Protein AF-A0A539ED75-F1 (afdb_monomer)

Foldseek 3Di:
DDDDPDCQVVCVVVVHDDPDRDDDDVPPLHPVDPQSVVLCVVLVHPVSCVPDPVNVVSSVPDDD

Structure (mmCIF, N/CA/C/O backbone):
data_AF-A0A539ED75-F1
#
_entry.id   AF-A0A539ED75-F1
#
loop_
_atom_site.group_PDB
_atom_site.id
_atom_site.type_symbol
_atom_site.label_atom_id
_atom_site.label_alt_id
_atom_site.label_comp_id
_atom_site.label_asym_id
_atom_site.label_entity_id
_atom_site.label_seq_id
_atom_site.pdbx_PDB_ins_code
_atom_site.Cartn_x
_atom_site.Cartn_y
_atom_site.Cartn_z
_atom_site.occupancy
_atom_site.B_iso_or_equiv
_atom_site.auth_seq_id
_atom_site.auth_comp_id
_atom_site.auth_asym_id
_atom_site.auth_atom_id
_atom_site.pdbx_PDB_model_num
ATOM 1 N N . MET A 1 1 ? -0.800 21.330 5.094 1.00 53.78 1 MET A N 1
ATOM 2 C CA . MET A 1 1 ? -0.757 19.854 5.156 1.00 53.78 1 MET A CA 1
ATOM 3 C C . MET A 1 1 ? -2.126 19.347 4.767 1.00 53.78 1 MET A C 1
ATOM 5 O O . MET A 1 1 ? -3.103 19.866 5.288 1.00 53.78 1 MET A O 1
ATOM 9 N N . THR A 1 2 ? -2.205 18.436 3.805 1.00 75.56 2 THR A N 1
ATOM 10 C CA . THR A 1 2 ? -3.469 17.820 3.391 1.00 75.56 2 THR A CA 1
ATOM 11 C C . THR A 1 2 ? -4.020 16.981 4.537 1.00 75.56 2 THR A C 1
ATOM 13 O O . THR A 1 2 ? -3.284 16.220 5.162 1.00 75.56 2 THR A O 1
ATOM 16 N N . GLU A 1 3 ? -5.302 17.147 4.829 1.00 90.62 3 GLU A N 1
ATOM 17 C CA . GLU A 1 3 ? -5.983 16.409 5.888 1.00 90.62 3 GLU A CA 1
ATOM 18 C C . GLU A 1 3 ? -6.173 14.935 5.486 1.00 90.62 3 GLU A C 1
ATOM 20 O O . GLU A 1 3 ? -6.554 14.629 4.351 1.00 90.62 3 GLU A O 1
ATOM 25 N N . LEU A 1 4 ? -5.878 14.009 6.406 1.00 93.12 4 LEU A N 1
ATOM 26 C CA . LEU A 1 4 ? -6.055 12.573 6.186 1.00 93.12 4 LEU A CA 1
ATOM 27 C C . LEU A 1 4 ? -7.545 12.219 6.228 1.00 93.12 4 LEU A C 1
ATOM 29 O O . LEU A 1 4 ? -8.189 12.346 7.261 1.00 93.12 4 LEU A O 1
ATOM 33 N N . LYS A 1 5 ? -8.081 11.707 5.115 1.00 94.75 5 LYS A N 1
ATOM 34 C CA . LYS A 1 5 ? -9.488 11.269 5.029 1.00 94.75 5 LYS A CA 1
ATOM 35 C C . LYS A 1 5 ? -9.761 9.919 5.705 1.00 94.75 5 LYS A C 1
ATOM 37 O O . LYS A 1 5 ? -10.902 9.634 6.048 1.00 94.75 5 LYS A O 1
ATOM 42 N N . ASN A 1 6 ? -8.745 9.064 5.835 1.00 95.44 6 ASN A N 1
ATOM 43 C CA . ASN A 1 6 ? -8.840 7.744 6.461 1.00 95.44 6 ASN A CA 1
ATOM 44 C C . ASN A 1 6 ? -7.599 7.506 7.328 1.00 95.44 6 ASN A C 1
ATOM 46 O O . ASN A 1 6 ? -6.493 7.371 6.809 1.00 95.44 6 ASN A O 1
ATOM 50 N N . ASP A 1 7 ? -7.800 7.446 8.641 1.00 96.38 7 ASP A N 1
ATOM 51 C CA . ASP A 1 7 ? -6.759 7.285 9.656 1.00 96.38 7 ASP A CA 1
ATOM 52 C C . ASP A 1 7 ? -6.892 5.970 10.449 1.00 96.38 7 ASP A C 1
ATOM 54 O O . ASP A 1 7 ? -6.137 5.748 11.400 1.00 96.38 7 ASP A O 1
ATOM 58 N N . ARG A 1 8 ? -7.799 5.060 10.047 1.00 97.69 8 ARG A N 1
ATOM 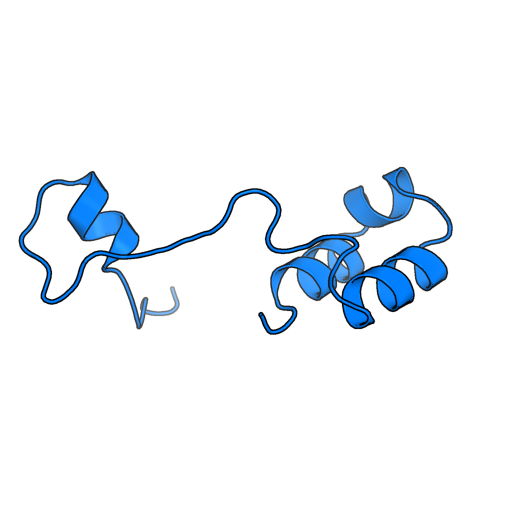59 C CA . ARG A 1 8 ? -8.097 3.809 10.777 1.00 97.69 8 ARG A CA 1
ATOM 60 C C . ARG A 1 8 ? -6.846 2.992 11.075 1.00 97.69 8 ARG A C 1
ATOM 62 O O . ARG A 1 8 ? -6.704 2.464 12.173 1.00 97.69 8 ARG A O 1
ATOM 69 N N . PHE A 1 9 ? -5.932 2.908 10.108 1.00 97.81 9 PHE A N 1
ATOM 70 C CA . PHE A 1 9 ? -4.660 2.204 10.270 1.00 97.81 9 PHE A CA 1
ATOM 71 C C . PHE A 1 9 ? -3.824 2.778 11.422 1.00 97.81 9 PHE A C 1
ATOM 73 O O . PHE A 1 9 ? -3.377 2.031 12.290 1.00 97.81 9 PHE A O 1
ATOM 80 N N . LEU A 1 10 ? -3.670 4.104 11.476 1.00 97.62 10 LEU A N 1
ATOM 81 C CA . LEU A 1 10 ? -2.897 4.778 12.520 1.00 97.62 10 LEU A CA 1
ATOM 82 C C . LEU A 1 10 ? -3.576 4.641 13.886 1.00 97.62 10 LEU A C 1
ATOM 84 O O . LEU A 1 10 ? -2.923 4.279 14.863 1.00 97.62 10 LEU A O 1
ATOM 88 N N . ARG A 1 11 ? -4.897 4.850 13.944 1.00 98.06 11 ARG A N 1
ATOM 89 C CA . ARG A 1 11 ? -5.694 4.701 15.171 1.00 98.06 11 ARG A CA 1
ATOM 90 C C . ARG A 1 11 ? -5.595 3.294 15.752 1.00 98.06 11 ARG A C 1
ATOM 92 O O . ARG A 1 11 ? -5.351 3.146 16.949 1.00 98.06 11 ARG A O 1
ATOM 99 N N . ALA A 1 12 ? -5.717 2.268 14.909 1.00 98.12 12 ALA A N 1
ATOM 100 C CA . ALA A 1 12 ? -5.588 0.876 15.327 1.00 98.12 12 ALA A CA 1
ATOM 101 C C . ALA A 1 12 ? -4.193 0.575 15.904 1.00 98.12 12 ALA A C 1
ATOM 103 O O . ALA A 1 12 ? -4.093 -0.041 16.965 1.00 98.12 12 ALA A O 1
ATOM 104 N N . LEU A 1 13 ? -3.117 1.063 15.269 1.00 98.19 13 LEU A N 1
ATOM 105 C CA . LEU A 1 13 ? -1.747 0.923 15.788 1.00 98.19 13 LEU A CA 1
ATOM 106 C C . LEU A 1 13 ? -1.547 1.634 17.134 1.00 98.19 13 LEU A C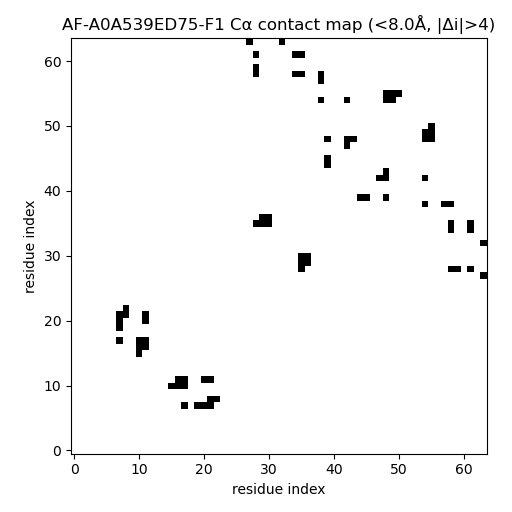 1
ATOM 108 O O . LEU A 1 13 ? -0.846 1.124 18.006 1.00 98.19 13 LEU A O 1
ATOM 112 N N . MET A 1 14 ? -2.199 2.781 17.326 1.00 98.38 14 MET A N 1
ATOM 113 C CA . MET A 1 14 ? -2.200 3.534 18.585 1.00 98.38 14 MET A CA 1
ATOM 114 C C . MET A 1 14 ? -3.187 2.987 19.629 1.00 98.38 14 MET A C 1
ATOM 116 O O . MET A 1 14 ? -3.350 3.594 20.685 1.00 98.38 14 MET A O 1
ATOM 120 N N . ARG A 1 15 ? -3.840 1.844 19.364 1.00 98.00 15 ARG A N 1
ATOM 121 C CA . ARG A 1 15 ? -4.846 1.213 20.242 1.00 98.00 15 ARG A CA 1
ATOM 122 C C . ARG A 1 15 ? -6.057 2.102 20.546 1.00 98.00 15 ARG A C 1
ATOM 124 O O . ARG A 1 15 ? -6.691 1.961 21.590 1.00 98.00 15 ARG A O 1
ATOM 131 N N . GLN A 1 16 ? -6.389 3.014 19.642 1.00 98.44 16 GLN A N 1
ATOM 132 C CA . GLN A 1 16 ? -7.600 3.822 19.733 1.00 98.44 16 GLN A CA 1
ATOM 133 C C . GLN A 1 16 ? -8.801 3.046 19.163 1.00 98.44 16 GLN A C 1
ATOM 135 O O . GLN A 1 16 ? -8.613 2.208 18.276 1.00 98.44 16 GLN A O 1
ATOM 140 N N . PRO A 1 17 ? -10.040 3.322 19.617 1.00 98.00 17 PRO A N 1
ATOM 141 C CA . PRO A 1 17 ? -11.235 2.715 19.035 1.00 98.00 17 PRO A CA 1
ATOM 142 C C . PRO A 1 17 ? -11.320 2.999 17.533 1.00 98.00 17 PRO A C 1
ATOM 144 O O . PRO A 1 17 ? -11.043 4.120 17.108 1.00 98.00 17 PRO A O 1
ATOM 147 N N . VAL A 1 18 ? -11.730 2.012 16.741 1.00 98.12 18 VAL A N 1
ATOM 148 C CA . VAL A 1 18 ? -12.003 2.136 15.301 1.00 98.12 18 VAL A CA 1
ATOM 149 C C . VAL A 1 18 ? -13.332 1.452 14.989 1.00 98.12 18 VAL A C 1
ATOM 151 O O . VAL A 1 18 ? -13.735 0.530 15.691 1.00 98.12 18 VAL A O 1
ATOM 154 N N . ASP A 1 19 ? -14.024 1.917 13.956 1.00 97.56 19 ASP A N 1
ATOM 155 C CA . ASP A 1 19 ? -15.305 1.370 13.493 1.00 97.56 19 ASP A CA 1
ATOM 156 C C . ASP A 1 19 ? -15.150 0.025 12.765 1.00 97.56 19 ASP A C 1
ATOM 158 O O . ASP A 1 19 ? -16.051 -0.809 12.813 1.00 97.56 19 ASP A O 1
ATOM 162 N N . GLN A 1 20 ? -14.007 -0.198 12.107 1.00 97.69 20 GLN A N 1
ATOM 163 C CA . GLN A 1 20 ? -13.657 -1.449 11.427 1.00 97.69 20 GLN A CA 1
ATOM 164 C C . GLN A 1 20 ? -12.150 -1.727 11.517 1.00 97.69 20 GLN A C 1
ATOM 166 O O . GLN A 1 20 ? -11.336 -0.801 11.574 1.00 97.69 20 GLN A O 1
ATOM 171 N N . THR A 1 21 ? -11.763 -3.007 11.493 1.00 97.69 21 THR A N 1
ATOM 172 C CA . THR A 1 21 ? -10.351 -3.414 11.451 1.00 97.69 21 THR A CA 1
ATOM 173 C C . THR A 1 21 ? -9.722 -3.002 10.111 1.00 97.69 21 THR A C 1
ATOM 175 O O . THR A 1 21 ? -10.192 -3.451 9.065 1.00 97.69 21 THR A O 1
ATOM 178 N N . PRO A 1 22 ? -8.665 -2.167 10.098 1.00 97.81 22 PRO A N 1
ATOM 179 C CA . PRO A 1 22 ? -7.989 -1.785 8.863 1.00 97.81 22 PRO A CA 1
ATOM 180 C C . PRO A 1 22 ? -7.219 -2.972 8.270 1.00 97.81 22 PRO A C 1
ATOM 182 O O . PRO A 1 22 ? -6.665 -3.789 9.006 1.00 97.81 22 PRO A O 1
ATOM 185 N N . VAL A 1 23 ? -7.133 -3.034 6.940 1.00 96.88 23 VAL A N 1
ATOM 186 C CA . VAL A 1 23 ? -6.415 -4.090 6.214 1.00 96.88 23 VAL A CA 1
ATOM 187 C C . VAL A 1 23 ? -5.423 -3.495 5.218 1.00 96.88 23 VAL A C 1
ATOM 189 O O . VAL A 1 23 ? -5.687 -2.471 4.591 1.00 96.88 23 VAL A O 1
ATOM 192 N N . TRP A 1 24 ? -4.276 -4.154 5.083 1.00 96.12 24 TRP A N 1
ATOM 193 C CA . TRP A 1 24 ? -3.285 -3.939 4.033 1.00 96.12 24 TRP A CA 1
ATOM 194 C C . TRP A 1 24 ? -2.601 -5.277 3.739 1.00 96.12 24 TRP A C 1
ATOM 196 O O . TRP A 1 24 ? -2.590 -6.169 4.592 1.00 96.12 24 TRP A O 1
ATOM 206 N N . ILE A 1 25 ? -2.048 -5.439 2.536 1.00 95.69 25 ILE A N 1
ATOM 207 C CA . ILE A 1 25 ? -1.442 -6.706 2.112 1.00 95.69 25 ILE A CA 1
ATOM 208 C C . ILE A 1 25 ? 0.039 -6.479 1.810 1.00 95.69 25 ILE A C 1
ATOM 210 O O . ILE A 1 25 ? 0.420 -5.600 1.033 1.00 95.69 25 ILE A O 1
ATOM 214 N N . MET A 1 26 ? 0.909 -7.295 2.405 1.00 96.56 26 MET A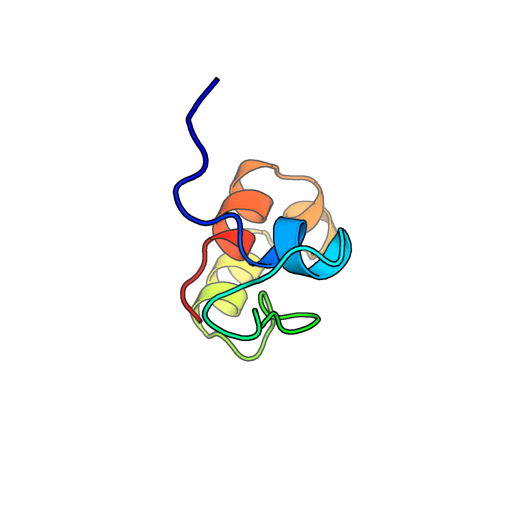 N 1
ATOM 215 C CA . MET A 1 26 ? 2.327 -7.276 2.052 1.00 96.56 26 MET A CA 1
ATOM 216 C C . MET A 1 26 ? 2.499 -7.600 0.567 1.00 96.56 26 MET A C 1
ATOM 218 O O . MET A 1 26 ? 2.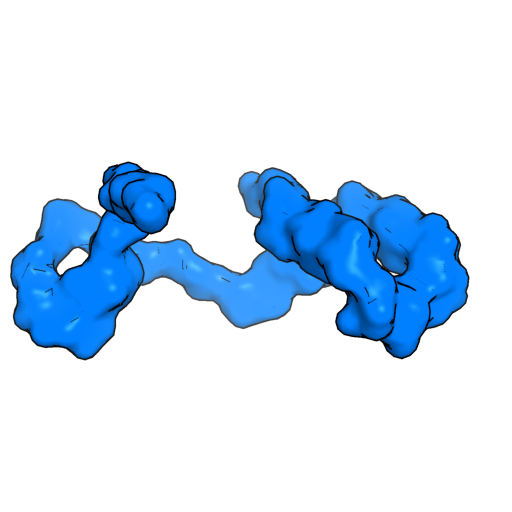018 -8.625 0.091 1.00 96.56 26 MET A O 1
ATOM 222 N N . ARG A 1 27 ? 3.250 -6.750 -0.146 1.00 93.81 27 ARG A N 1
ATOM 223 C CA . ARG A 1 27 ? 3.475 -6.852 -1.600 1.00 93.81 27 ARG A CA 1
ATOM 224 C C . ARG A 1 27 ? 2.204 -6.667 -2.448 1.00 93.81 27 ARG A C 1
ATOM 226 O O . ARG A 1 27 ? 2.125 -7.247 -3.528 1.00 93.81 27 ARG A O 1
ATOM 233 N N . GLN A 1 28 ? 1.268 -5.828 -1.995 1.00 94.94 28 GLN A N 1
ATOM 234 C CA . GLN A 1 28 ? 0.077 -5.432 -2.762 1.00 94.94 28 GLN A CA 1
ATOM 235 C C . GLN A 1 28 ? 0.422 -4.825 -4.143 1.00 94.94 28 GLN A C 1
ATOM 237 O O . GLN A 1 28 ? -0.198 -5.144 -5.146 1.00 94.94 28 GLN A O 1
ATOM 242 N N . ALA A 1 29 ? 1.497 -4.036 -4.241 1.00 94.06 29 ALA A N 1
ATOM 243 C CA . ALA A 1 29 ? 2.052 -3.601 -5.523 1.00 94.06 29 ALA A CA 1
ATOM 244 C C . ALA A 1 29 ? 2.976 -4.697 -6.076 1.00 94.06 29 ALA A C 1
ATOM 246 O O . ALA A 1 29 ? 4.173 -4.746 -5.768 1.00 94.06 29 ALA A O 1
ATOM 247 N N . GLY A 1 30 ? 2.411 -5.641 -6.831 1.00 92.12 30 GLY A N 1
ATOM 248 C CA . GLY A 1 30 ? 3.122 -6.857 -7.205 1.00 92.12 30 GLY A CA 1
ATOM 249 C C . GLY A 1 30 ? 2.751 -7.433 -8.563 1.00 92.12 30 GLY A C 1
ATOM 250 O O . GLY A 1 30 ? 1.776 -7.067 -9.203 1.00 92.12 30 GLY A O 1
ATOM 251 N N . ARG A 1 31 ? 3.538 -8.428 -8.984 1.00 93.75 31 ARG A N 1
ATOM 252 C CA . ARG A 1 31 ? 3.429 -9.109 -10.290 1.00 93.75 31 ARG A CA 1
ATOM 253 C C . ARG A 1 31 ? 2.095 -9.822 -10.539 1.00 93.75 31 ARG A C 1
ATOM 255 O O . ARG A 1 31 ? 1.939 -10.373 -11.620 1.00 93.75 31 ARG A O 1
ATOM 262 N N . TYR A 1 32 ? 1.191 -9.895 -9.570 1.00 92.12 32 TYR A N 1
ATOM 263 C CA . TYR A 1 32 ? -0.138 -10.453 -9.803 1.00 92.12 32 TYR A CA 1
ATOM 264 C C . TYR A 1 32 ? -1.055 -9.448 -10.520 1.00 92.12 32 TYR A C 1
ATOM 266 O O . TYR A 1 32 ? -1.946 -9.880 -11.243 1.00 92.12 32 TYR A O 1
ATOM 274 N N . LEU A 1 33 ? -0.773 -8.144 -10.409 1.00 93.25 33 LEU A N 1
ATOM 275 C CA . LEU A 1 33 ? -1.473 -7.085 -11.131 1.00 93.25 33 LEU A CA 1
ATOM 276 C C . LEU A 1 33 ? -0.906 -6.930 -12.558 1.00 93.25 33 LEU A C 1
ATOM 278 O O . LEU A 1 33 ? 0.318 -6.797 -12.720 1.00 93.25 33 LEU A O 1
ATOM 282 N N . PRO A 1 34 ? -1.739 -6.965 -13.616 1.00 93.81 34 PRO A N 1
ATOM 283 C CA . PRO A 1 34 ? -1.282 -6.732 -14.988 1.00 93.81 34 PRO A CA 1
ATOM 284 C C . PRO A 1 34 ? -0.690 -5.325 -15.190 1.00 93.81 34 PRO A C 1
ATOM 286 O O . PRO A 1 34 ? 0.325 -5.185 -15.875 1.00 93.81 34 PRO A O 1
ATOM 289 N N . GLU A 1 35 ? -1.246 -4.305 -14.542 1.00 93.25 35 GLU A N 1
ATOM 290 C CA . GLU A 1 35 ? -0.761 -2.923 -14.541 1.00 93.25 35 GLU A CA 1
ATOM 291 C C . GLU A 1 35 ? 0.648 -2.808 -13.947 1.00 93.25 35 GLU A C 1
ATOM 293 O O . GLU A 1 35 ? 1.517 -2.167 -14.539 1.00 93.25 35 GLU A O 1
ATOM 298 N N . TYR A 1 36 ? 0.945 -3.527 -12.860 1.00 93.62 36 TYR A N 1
ATOM 299 C CA . TYR A 1 36 ? 2.291 -3.575 -12.288 1.00 93.62 36 TYR A CA 1
ATOM 300 C C . TYR A 1 36 ? 3.301 -4.149 -13.285 1.00 93.62 36 TYR A C 1
ATOM 302 O O . TYR A 1 36 ? 4.414 -3.633 -13.435 1.00 93.62 36 TYR A O 1
ATOM 310 N N . LYS A 1 37 ? 2.931 -5.230 -13.990 1.00 92.94 37 LYS A N 1
ATOM 311 C CA . LYS A 1 37 ? 3.799 -5.826 -15.019 1.00 92.94 37 LYS A CA 1
ATOM 312 C C . LYS A 1 37 ? 4.074 -4.836 -16.148 1.00 92.94 37 LYS A C 1
ATOM 314 O O . LYS A 1 37 ? 5.214 -4.768 -16.604 1.00 92.94 37 LYS A O 1
ATOM 319 N N . ALA A 1 38 ? 3.069 -4.066 -16.566 1.00 93.69 38 ALA A N 1
ATOM 320 C CA . ALA A 1 38 ? 3.214 -3.056 -17.607 1.00 93.69 38 ALA A CA 1
ATOM 321 C C . ALA A 1 38 ? 4.173 -1.930 -17.183 1.00 93.69 38 ALA A C 1
ATOM 323 O O . ALA A 1 38 ? 5.115 -1.628 -17.915 1.00 93.69 38 ALA A O 1
ATOM 324 N N . THR A 1 39 ? 4.007 -1.361 -15.985 1.00 91.56 39 THR A N 1
ATOM 325 C CA . THR A 1 39 ? 4.911 -0.318 -15.463 1.00 91.56 39 THR A CA 1
ATOM 326 C C . THR A 1 39 ? 6.333 -0.849 -15.284 1.00 91.56 39 THR A C 1
ATOM 328 O O . THR A 1 39 ? 7.303 -0.197 -15.667 1.0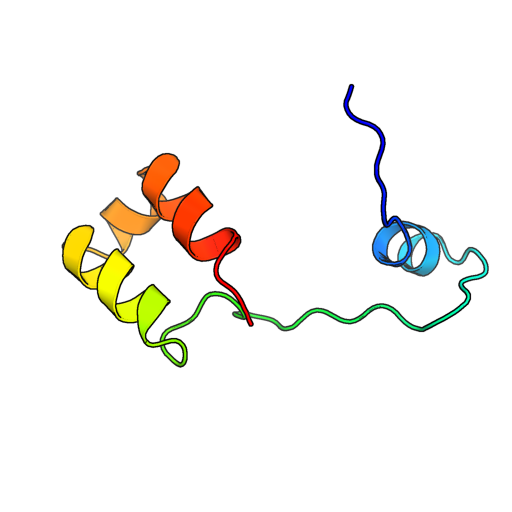0 91.56 39 THR A O 1
ATOM 331 N N . ARG A 1 40 ? 6.485 -2.089 -14.802 1.00 91.19 40 ARG A N 1
ATOM 332 C CA . ARG A 1 40 ? 7.796 -2.743 -14.695 1.00 91.19 40 ARG A CA 1
ATOM 333 C C . ARG A 1 40 ? 8.461 -2.968 -16.057 1.00 91.19 40 ARG A C 1
ATOM 335 O O . ARG A 1 40 ? 9.676 -2.820 -16.154 1.00 91.19 40 ARG A O 1
ATOM 342 N N . ALA A 1 41 ? 7.697 -3.323 -17.091 1.00 92.56 41 ALA A N 1
ATOM 343 C CA . ALA A 1 41 ? 8.221 -3.464 -18.449 1.00 92.56 41 ALA A CA 1
ATOM 344 C C . ALA A 1 41 ? 8.706 -2.115 -19.004 1.00 92.56 41 ALA A C 1
ATOM 346 O O . ALA A 1 41 ? 9.781 -2.060 -19.595 1.00 92.56 41 ALA A O 1
ATOM 347 N N . LYS A 1 42 ? 7.974 -1.023 -18.734 1.00 91.00 42 LYS A N 1
ATOM 348 C CA . LYS A 1 42 ? 8.394 0.347 -19.081 1.00 91.00 42 LYS A CA 1
ATOM 349 C C . LYS A 1 42 ? 9.674 0.772 -18.352 1.00 91.00 42 LYS A C 1
ATOM 351 O O . LYS A 1 42 ? 10.528 1.409 -18.955 1.00 91.00 42 LYS A O 1
ATOM 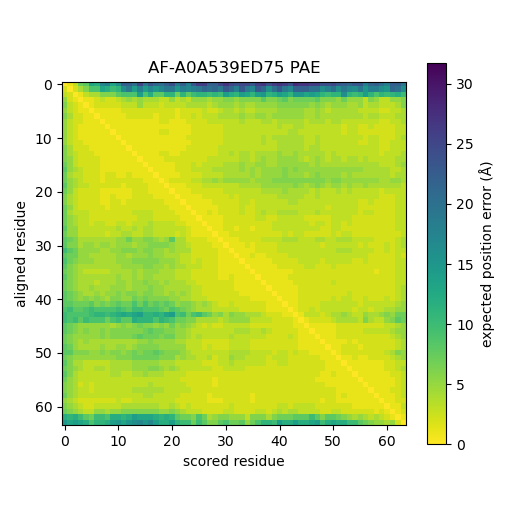356 N N . ALA A 1 43 ? 9.831 0.393 -17.081 1.00 90.38 43 ALA A N 1
ATOM 357 C CA . ALA A 1 43 ? 11.025 0.702 -16.288 1.00 90.38 43 ALA A CA 1
ATOM 358 C C . ALA A 1 43 ? 12.302 -0.003 -16.797 1.00 90.38 43 ALA A C 1
ATOM 360 O O . ALA A 1 43 ? 13.420 0.415 -16.484 1.00 90.38 43 ALA A O 1
ATOM 361 N N . GLY A 1 44 ? 12.152 -1.105 -17.540 1.00 89.81 44 GLY A N 1
ATOM 362 C CA . GLY A 1 44 ? 13.239 -1.913 -18.105 1.00 89.81 44 GLY A CA 1
ATOM 363 C C . GLY A 1 44 ? 13.999 -2.771 -17.085 1.00 89.81 44 GLY A C 1
ATOM 364 O O . GLY A 1 44 ? 14.351 -3.911 -17.378 1.00 89.81 44 GLY A O 1
ATOM 365 N N . SER A 1 45 ? 14.213 -2.279 -15.862 1.00 91.38 45 SER A N 1
ATOM 366 C CA . SER A 1 45 ? 14.843 -3.027 -14.771 1.00 91.38 45 SER A CA 1
ATOM 367 C C . SER A 1 45 ? 14.124 -2.799 -13.439 1.00 91.38 45 SER A C 1
ATOM 369 O O . SER A 1 45 ? 13.436 -1.800 -13.238 1.00 91.38 45 SER A O 1
ATOM 371 N N . PHE A 1 46 ? 14.282 -3.740 -12.501 1.00 90.56 46 PHE A N 1
ATOM 372 C CA . PHE A 1 46 ? 13.713 -3.592 -11.157 1.00 90.56 46 PHE A CA 1
ATOM 373 C C 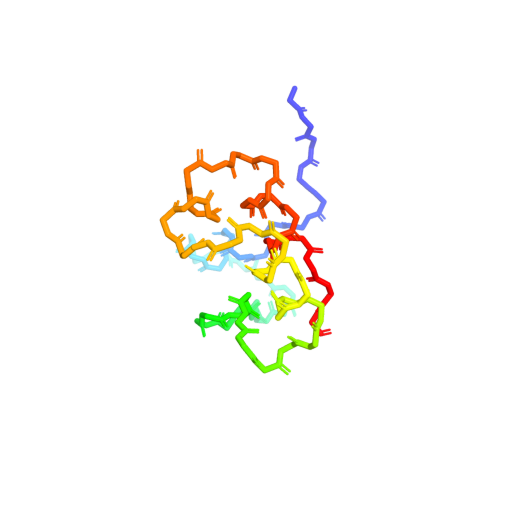. PHE A 1 46 ? 14.351 -2.427 -10.393 1.00 90.56 46 PHE A C 1
ATOM 375 O O . PHE A 1 46 ? 13.645 -1.685 -9.722 1.00 90.56 46 PHE A O 1
ATOM 382 N N . MET A 1 47 ? 15.665 -2.236 -10.535 1.00 93.81 47 MET A N 1
ATOM 383 C CA . MET A 1 47 ? 16.352 -1.122 -9.884 1.00 93.81 47 MET A CA 1
ATOM 384 C C . MET A 1 47 ? 15.841 0.219 -10.404 1.00 93.81 47 MET A C 1
ATOM 386 O O . MET A 1 47 ? 15.505 1.067 -9.591 1.00 93.81 47 MET A O 1
ATOM 390 N N . ASN A 1 48 ? 15.667 0.367 -11.721 1.00 92.00 48 ASN A N 1
ATOM 391 C CA . ASN A 1 48 ? 15.113 1.589 -12.311 1.00 92.00 48 ASN A CA 1
ATOM 392 C C . ASN A 1 48 ? 13.698 1.882 -11.803 1.00 92.00 48 ASN A C 1
ATOM 394 O O . ASN A 1 48 ? 13.373 3.033 -11.528 1.00 92.00 48 ASN A O 1
ATOM 398 N N . LEU A 1 49 ? 12.869 0.842 -11.646 1.00 93.00 49 LEU A N 1
ATOM 399 C CA . LEU A 1 49 ? 11.530 0.978 -11.069 1.00 93.00 49 LEU A CA 1
ATOM 400 C C . LEU A 1 49 ? 11.587 1.517 -9.630 1.00 93.00 49 LEU A C 1
ATOM 402 O O . LEU A 1 49 ? 10.759 2.336 -9.254 1.00 93.00 49 LEU A O 1
ATOM 406 N N . CYS A 1 50 ? 12.556 1.064 -8.831 1.00 93.44 50 CYS A N 1
ATOM 407 C CA . CYS A 1 50 ? 12.728 1.503 -7.447 1.00 93.44 50 CYS A CA 1
ATOM 408 C C . CYS A 1 50 ? 13.376 2.888 -7.321 1.00 93.44 50 CYS A C 1
ATOM 410 O O . CYS A 1 50 ? 13.103 3.589 -6.351 1.00 93.44 50 CYS A O 1
ATOM 412 N N . THR A 1 51 ? 14.249 3.273 -8.257 1.00 94.50 51 THR A N 1
ATOM 413 C CA . THR A 1 51 ? 14.991 4.543 -8.201 1.00 94.50 51 THR A CA 1
ATOM 414 C C . THR A 1 51 ? 14.312 5.686 -8.948 1.00 94.50 51 THR A C 1
ATOM 416 O O . THR A 1 51 ? 14.746 6.821 -8.791 1.00 94.50 51 THR A O 1
ATOM 419 N N . SER A 1 52 ? 13.276 5.422 -9.753 1.00 95.44 52 SER A N 1
ATOM 420 C CA . SER A 1 52 ? 12.428 6.459 -10.357 1.00 95.44 52 SER A CA 1
ATOM 421 C C . SER A 1 52 ? 11.241 6.761 -9.436 1.00 95.44 52 SER A C 1
ATOM 423 O O . SER A 1 52 ? 10.366 5.903 -9.284 1.00 95.44 52 SER A O 1
ATOM 425 N N . PRO A 1 53 ? 11.169 7.964 -8.834 1.00 95.62 53 PRO A N 1
ATOM 426 C CA . PRO A 1 53 ? 10.060 8.349 -7.962 1.00 95.62 53 PRO A CA 1
ATOM 427 C C . PRO A 1 53 ? 8.698 8.287 -8.656 1.00 95.62 53 PRO A C 1
ATOM 429 O O . PRO A 1 53 ? 7.707 7.907 -8.038 1.00 95.62 53 PRO A O 1
ATOM 432 N N . GLU A 1 54 ? 8.646 8.623 -9.944 1.00 94.69 54 GLU A N 1
ATOM 433 C CA . GLU A 1 54 ? 7.420 8.652 -10.739 1.00 94.69 54 GLU A CA 1
ATOM 434 C C . GLU A 1 54 ? 6.865 7.239 -10.918 1.00 94.69 54 GLU A C 1
ATOM 436 O O . GLU A 1 54 ? 5.698 6.983 -10.620 1.00 94.69 54 GLU A O 1
ATOM 441 N N . LEU A 1 55 ? 7.721 6.298 -11.329 1.00 93.94 55 LEU A N 1
ATOM 442 C CA . LEU A 1 55 ? 7.326 4.906 -11.532 1.00 93.94 55 LEU A CA 1
ATOM 443 C C . LEU A 1 55 ? 7.042 4.195 -10.202 1.00 93.94 55 LEU A C 1
ATOM 445 O O . LEU A 1 55 ? 6.118 3.385 -10.125 1.00 93.94 55 LEU A O 1
ATOM 449 N N . ALA A 1 56 ? 7.798 4.513 -9.146 1.00 94.88 56 ALA A N 1
ATOM 450 C CA . ALA A 1 56 ? 7.558 3.997 -7.800 1.00 94.88 56 ALA A CA 1
ATOM 451 C C . ALA A 1 56 ? 6.210 4.480 -7.231 1.00 94.88 56 ALA A C 1
ATOM 453 O O . ALA A 1 56 ? 5.479 3.703 -6.608 1.00 94.88 56 ALA A O 1
ATOM 454 N N . CYS A 1 57 ? 5.855 5.746 -7.469 1.00 95.25 57 CYS A N 1
ATOM 455 C CA . CYS A 1 57 ? 4.557 6.305 -7.101 1.00 95.25 57 CYS A CA 1
ATOM 456 C C . CYS A 1 57 ? 3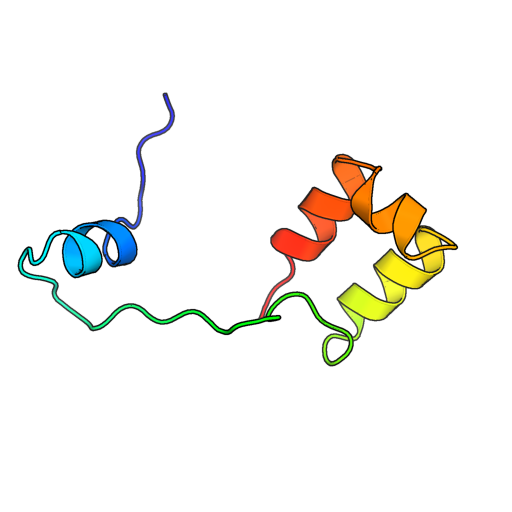.424 5.640 -7.894 1.00 95.25 57 CYS A C 1
ATOM 458 O O . CYS A 1 57 ? 2.448 5.190 -7.295 1.00 95.25 57 CYS A O 1
ATOM 460 N N . GLU A 1 58 ? 3.593 5.493 -9.214 1.00 93.94 58 GLU A N 1
ATOM 461 C CA . GLU A 1 58 ? 2.619 4.836 -10.092 1.00 93.94 58 GLU A CA 1
ATOM 462 C C . GLU A 1 58 ? 2.269 3.438 -9.575 1.00 93.94 58 GLU A C 1
ATOM 464 O O . GLU A 1 58 ? 1.099 3.167 -9.328 1.00 93.94 58 GLU A O 1
ATOM 469 N N . VAL A 1 59 ? 3.263 2.574 -9.320 1.00 94.12 59 VAL A N 1
ATOM 470 C CA . VAL A 1 59 ? 2.993 1.209 -8.826 1.00 94.12 59 VAL A CA 1
ATOM 471 C C . VAL A 1 59 ? 2.392 1.171 -7.422 1.00 94.12 59 VAL A C 1
ATOM 473 O O . VAL A 1 59 ? 1.703 0.214 -7.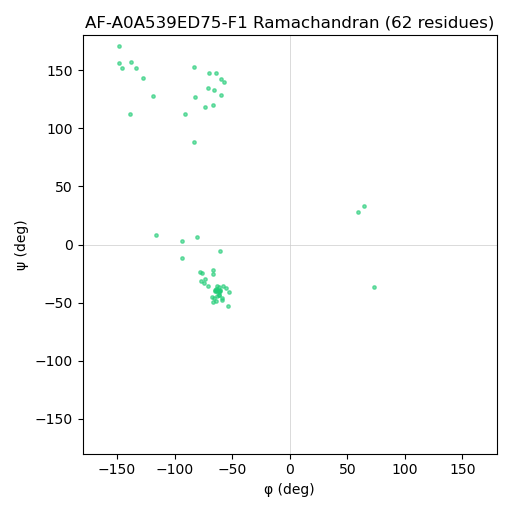086 1.00 94.12 59 VAL A O 1
ATOM 476 N N . THR A 1 60 ? 2.637 2.190 -6.594 1.00 95.31 60 THR A N 1
ATOM 477 C CA . THR A 1 60 ? 2.078 2.278 -5.235 1.00 95.31 60 THR A CA 1
ATOM 478 C C . THR A 1 60 ? 0.594 2.649 -5.253 1.00 95.31 60 THR A C 1
ATOM 480 O O . THR A 1 60 ? -0.157 2.196 -4.391 1.00 95.31 60 THR A O 1
ATOM 483 N N . LEU A 1 61 ? 0.172 3.458 -6.231 1.00 94.81 61 LEU A N 1
ATOM 484 C CA . LEU A 1 61 ? -1.200 3.953 -6.381 1.00 94.81 61 LEU A CA 1
ATOM 485 C C . LEU A 1 61 ? -2.070 3.091 -7.310 1.00 94.81 61 LEU A C 1
ATOM 487 O O . LEU A 1 61 ? -3.217 3.452 -7.574 1.00 94.81 61 LEU A O 1
ATOM 491 N N . GLN A 1 62 ? -1.540 1.975 -7.817 1.00 91.62 62 GLN A N 1
ATOM 492 C CA . GLN A 1 62 ? -2.304 1.039 -8.639 1.00 91.62 62 GLN A CA 1
ATOM 493 C C . GLN A 1 62 ? -3.515 0.489 -7.871 1.00 91.62 62 GLN A C 1
ATOM 495 O O . GLN A 1 62 ? -3.420 0.253 -6.661 1.00 91.62 62 GLN A O 1
ATOM 500 N N . PRO A 1 63 ? -4.658 0.300 -8.555 1.00 83.31 63 PRO A N 1
ATOM 501 C CA . PRO A 1 63 ? -5.831 -0.290 -7.931 1.00 83.31 63 PRO A CA 1
ATOM 502 C C . PRO A 1 63 ? -5.536 -1.737 -7.506 1.00 83.31 63 PRO A C 1
ATOM 504 O O . PRO A 1 63 ? -4.741 -2.435 -8.136 1.00 83.31 63 PRO A O 1
ATOM 507 N N . LEU A 1 64 ? -6.164 -2.159 -6.406 1.00 73.31 64 LEU A N 1
ATOM 508 C CA . LEU A 1 64 ? -6.128 -3.534 -5.901 1.00 73.31 64 LEU A CA 1
ATOM 509 C C . LEU A 1 64 ? -7.400 -4.284 -6.274 1.00 73.31 64 LEU A C 1
ATOM 511 O O . LEU A 1 64 ? -8.480 -3.654 -6.201 1.00 73.31 64 LEU A O 1
#

Sequence (64 aa):
MTELKNDRFLRALMRQPVDQTPVWIMRQAGRYLPEYKATRAKAGSFMNLCTSPELACEVTLQPL

Solvent-accessible surface area (backbone atoms only — not comparable to full-atom values): 4186 Å² total; per-residue (Å²): 131,85,81,78,91,75,54,52,60,60,34,52,75,70,71,42,91,68,97,61,88,66,85,84,62,91,69,70,69,30,83,87,40,70,67,41,47,52,54,46,58,73,42,72,39,73,65,50,29,69,72,31,68,67,55,41,48,50,44,68,70,53,89,131

Mean predicted aligned error: 3.87 Å

Secondary structure (DSSP, 8-state):
-PPPS--HHHHHHTT---SS-----TT-SSTTSHHHHHHHHHHSSHHHHHH-HHHHHHHHS---

pLDDT: mean 93.23, std 6.67, range [53.78, 98.44]

Nearest PDB structures (foldseek):
  3cyv-assembly1_A-2  TM=9.761E-01  e=6.027E-06  Shigella flexneri
  4wsh-assembly1_B  TM=9.790E-01  e=1.168E-05  Pseudomonas aeruginosa PAO1
  4wsh-assembly1_A  TM=9.537E-01  e=1.857E-05  Pseudomonas aeruginosa PAO1
  4exq-assembly1_A  TM=9.907E-01  e=7.074E-04  Burkholderia thailandensis E264

Radius of gyration: 15.28 Å; Cα contacts (8 Å, |Δi|>4): 42; chains: 1; bounding box: 32×30×39 Å